Protein AF-A0A9D2AYY1-F1 (afdb_monomer_lite)

Foldseek 3Di:
DDLVVQLVVLVVCLVVQLVVLCVVPVDNVSSNVSSVVLSVVCSVCVVVDPVPDDPVVVSD

Radius of gyration: 11.61 Å; chains: 1; bounding box: 25×16×32 Å

pLDDT: mean 93.26, std 4.76, range [79.75, 98.12]

InterPro domains:
  IPR007627 RNA polymerase sigma-70 region 2 [PF04542] (15-60)
  IPR013325 RNA polymerase sigma factor, region 2 [SSF88946] (6-60)

Structure (mmCIF, N/CA/C/O backbone):
data_AF-A0A9D2AYY1-F1
#
_entry.id   AF-A0A9D2AYY1-F1
#
loop_
_atom_site.group_PDB
_atom_site.id
_atom_site.type_symbol
_atom_site.label_atom_id
_atom_site.label_alt_id
_atom_site.label_comp_id
_atom_site.label_asym_id
_atom_site.label_entity_id
_atom_site.label_seq_id
_atom_site.pdbx_PDB_ins_code
_atom_site.Cartn_x
_atom_site.Cartn_y
_atom_site.Cartn_z
_atom_site.occupancy
_atom_site.B_iso_or_equiv
_atom_site.auth_seq_id
_atom_site.auth_comp_id
_atom_site.auth_asym_id
_atom_site.auth_atom_id
_atom_site.pdbx_PDB_model_num
ATOM 1 N N . MET A 1 1 ? 8.055 3.218 -16.398 1.00 83.38 1 MET A N 1
ATOM 2 C CA . MET A 1 1 ? 8.384 3.560 -14.998 1.00 83.38 1 MET A CA 1
ATOM 3 C C . MET A 1 1 ? 9.510 2.645 -14.555 1.00 83.38 1 MET A C 1
ATOM 5 O O . MET A 1 1 ? 9.425 1.453 -14.815 1.00 83.38 1 MET A O 1
ATOM 9 N N . THR A 1 2 ? 10.578 3.172 -13.967 1.00 92.31 2 THR A N 1
ATOM 10 C CA . THR A 1 2 ? 11.636 2.348 -13.359 1.00 92.31 2 THR A CA 1
ATOM 11 C C . THR A 1 2 ? 11.179 1.814 -12.001 1.00 92.31 2 THR A C 1
ATOM 13 O O . THR A 1 2 ? 10.298 2.396 -11.370 1.00 92.31 2 THR A O 1
ATOM 16 N N . ILE A 1 3 ? 11.811 0.749 -11.497 1.00 91.19 3 ILE A N 1
ATOM 17 C CA . ILE A 1 3 ? 11.508 0.231 -10.152 1.00 91.19 3 ILE A CA 1
ATOM 18 C C . ILE A 1 3 ? 11.700 1.304 -9.065 1.00 91.19 3 ILE A C 1
ATOM 20 O O . ILE A 1 3 ? 10.919 1.397 -8.127 1.00 91.19 3 ILE A O 1
ATOM 24 N N . LYS A 1 4 ? 12.688 2.194 -9.222 1.00 93.50 4 LYS A N 1
ATOM 25 C CA . LYS A 1 4 ? 12.934 3.297 -8.282 1.00 93.50 4 LYS A CA 1
ATOM 26 C C . LYS A 1 4 ? 11.804 4.331 -8.297 1.00 93.50 4 LYS A C 1
ATOM 28 O O . LYS A 1 4 ? 11.379 4.794 -7.242 1.00 93.50 4 LYS A O 1
ATOM 33 N N . GLU A 1 5 ? 11.319 4.695 -9.483 1.00 92.38 5 GLU A N 1
ATOM 34 C CA . GLU A 1 5 ? 10.171 5.599 -9.632 1.00 92.38 5 GLU A CA 1
ATOM 35 C C . GLU A 1 5 ? 8.902 4.989 -9.041 1.00 92.38 5 GLU A C 1
ATOM 37 O O . GLU A 1 5 ? 8.161 5.682 -8.345 1.00 92.38 5 GLU A O 1
ATOM 42 N N . PHE A 1 6 ? 8.691 3.692 -9.266 1.00 93.12 6 PHE A N 1
ATOM 43 C CA . PHE A 1 6 ? 7.567 2.955 -8.705 1.00 93.12 6 PHE A CA 1
ATOM 44 C C . PHE A 1 6 ? 7.613 2.924 -7.180 1.00 93.12 6 PHE A C 1
ATOM 46 O O . PHE A 1 6 ? 6.640 3.314 -6.540 1.00 93.12 6 PHE A O 1
ATOM 53 N N . ASN A 1 7 ? 8.760 2.580 -6.589 1.00 93.50 7 ASN A N 1
ATOM 54 C CA . ASN A 1 7 ? 8.935 2.573 -5.135 1.00 93.50 7 ASN A CA 1
ATOM 55 C C . ASN A 1 7 ? 8.613 3.946 -4.534 1.00 93.50 7 ASN A C 1
ATOM 57 O O . ASN A 1 7 ? 7.865 4.045 -3.566 1.00 93.50 7 ASN A O 1
ATOM 61 N N . ASN A 1 8 ? 9.112 5.020 -5.150 1.00 95.06 8 ASN A N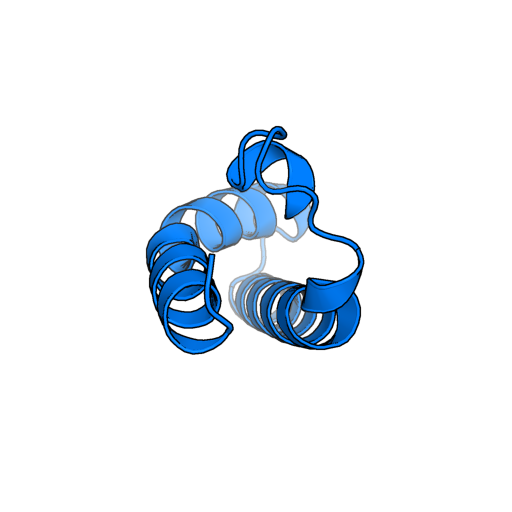 1
ATOM 62 C CA . ASN A 1 8 ? 8.807 6.381 -4.715 1.00 95.06 8 ASN A CA 1
ATOM 63 C C . ASN A 1 8 ? 7.314 6.716 -4.837 1.00 95.06 8 ASN A C 1
ATOM 65 O O . ASN A 1 8 ? 6.778 7.445 -4.002 1.00 95.06 8 ASN A O 1
ATOM 69 N N . ALA A 1 9 ? 6.639 6.220 -5.874 1.00 93.94 9 ALA A N 1
ATOM 70 C CA . ALA A 1 9 ? 5.213 6.441 -6.076 1.00 93.94 9 ALA A CA 1
ATOM 71 C C . ALA A 1 9 ? 4.359 5.668 -5.056 1.00 93.94 9 ALA A C 1
ATOM 73 O O . ALA A 1 9 ? 3.415 6.245 -4.514 1.00 93.94 9 ALA A O 1
ATOM 74 N N . VAL A 1 10 ? 4.714 4.414 -4.752 1.00 94.38 10 VAL A N 1
ATOM 75 C CA . VAL A 1 10 ? 4.049 3.573 -3.741 1.00 94.38 10 VAL A CA 1
ATOM 76 C C . VAL A 1 10 ? 4.233 4.154 -2.341 1.00 94.38 10 VAL A C 1
ATOM 78 O O . VAL A 1 10 ? 3.249 4.311 -1.623 1.00 94.38 10 VAL A O 1
ATOM 81 N N . SER A 1 11 ? 5.446 4.577 -1.972 1.00 94.44 11 SER A N 1
ATOM 82 C CA . SER A 1 11 ? 5.712 5.192 -0.661 1.00 94.44 11 SER A CA 1
ATOM 83 C C . SER A 1 11 ? 4.873 6.450 -0.407 1.00 94.44 11 SER A C 1
ATOM 85 O O . SER A 1 11 ? 4.526 6.748 0.732 1.00 94.44 11 SER A O 1
ATOM 87 N N . LYS A 1 12 ? 4.480 7.179 -1.459 1.00 95.88 12 LYS A N 1
ATOM 88 C CA . LYS A 1 12 ? 3.581 8.341 -1.339 1.00 95.88 12 LYS A CA 1
ATOM 89 C C . LYS A 1 12 ? 2.118 7.967 -1.073 1.00 95.88 12 LYS A C 1
ATOM 91 O O . LYS A 1 12 ? 1.336 8.850 -0.740 1.00 95.88 12 LYS A O 1
ATOM 96 N N . GLN A 1 13 ? 1.731 6.699 -1.226 1.00 95.56 13 GLN A N 1
ATOM 97 C CA . GLN A 1 13 ? 0.365 6.233 -0.966 1.00 95.56 13 GLN A CA 1
ATOM 98 C C . GLN A 1 13 ? 0.162 5.717 0.463 1.00 95.56 13 GLN A C 1
ATOM 100 O O . GLN A 1 13 ? -0.962 5.358 0.796 1.00 95.56 13 GLN A O 1
ATOM 105 N N . VAL A 1 14 ? 1.190 5.715 1.322 1.00 95.69 14 VAL A N 1
ATOM 106 C CA . VAL A 1 14 ? 1.102 5.194 2.702 1.00 95.69 14 VAL A CA 1
ATOM 107 C C . VAL A 1 14 ? -0.067 5.800 3.476 1.00 95.69 14 VAL A C 1
ATOM 109 O O . VAL A 1 14 ? -0.855 5.057 4.049 1.00 95.69 14 VAL A O 1
ATOM 112 N N . SER A 1 15 ? -0.243 7.124 3.443 1.00 96.06 15 SER A N 1
ATOM 113 C CA . SER A 1 15 ? -1.357 7.783 4.140 1.00 96.06 15 SER A CA 1
ATOM 114 C C . SER A 1 15 ? -2.722 7.330 3.613 1.00 96.06 15 SER A C 1
ATOM 116 O O . SER A 1 15 ? -3.613 7.031 4.400 1.00 96.06 15 SER A O 1
ATOM 118 N N . PHE A 1 16 ? -2.867 7.199 2.290 1.00 95.62 16 PHE A N 1
ATOM 119 C CA . PHE A 1 16 ? -4.100 6.711 1.666 1.00 95.62 16 PHE A CA 1
ATOM 120 C C . PHE A 1 16 ? -4.396 5.254 2.046 1.00 95.62 16 PHE A C 1
ATOM 122 O O . PHE A 1 16 ? -5.527 4.922 2.401 1.00 95.62 16 PHE A O 1
ATOM 129 N N . LEU A 1 17 ? -3.383 4.387 1.990 1.00 96.31 17 LEU A N 1
ATOM 130 C CA . LEU A 1 17 ? -3.519 2.984 2.373 1.00 96.31 17 LEU A CA 1
ATOM 131 C C . LEU A 1 17 ? -3.870 2.853 3.851 1.00 96.31 17 LEU A C 1
ATOM 133 O O . LEU A 1 17 ? -4.740 2.062 4.191 1.00 96.31 17 LEU A O 1
ATOM 137 N N . TYR A 1 18 ? -3.251 3.659 4.712 1.00 97.38 18 TYR A N 1
ATOM 138 C CA . TYR A 1 18 ? -3.526 3.661 6.142 1.00 97.38 18 TYR A CA 1
ATOM 139 C C . TYR A 1 18 ? -4.954 4.123 6.453 1.00 97.38 18 TYR A C 1
ATOM 141 O O . TYR A 1 18 ? -5.652 3.462 7.215 1.00 97.38 18 TYR A O 1
ATOM 149 N N . GLU A 1 19 ? -5.437 5.196 5.819 1.00 96.69 19 GLU A N 1
ATOM 150 C CA . GLU A 1 19 ? -6.832 5.637 5.957 1.00 96.69 19 GLU A CA 1
ATOM 151 C C . GLU A 1 19 ? -7.816 4.533 5.554 1.00 96.69 19 GLU A C 1
ATOM 153 O O . GLU A 1 19 ? -8.795 4.282 6.258 1.00 96.69 19 GLU A O 1
ATOM 158 N N . LYS A 1 20 ? -7.549 3.830 4.446 1.00 96.19 20 LYS A N 1
ATOM 159 C CA . LYS A 1 20 ? -8.368 2.688 4.026 1.00 96.19 20 LYS A CA 1
ATOM 160 C C . LYS A 1 20 ? -8.266 1.531 5.009 1.00 96.19 20 LYS A C 1
ATOM 162 O O . LYS A 1 20 ? -9.301 1.036 5.441 1.00 96.19 20 LYS A O 1
ATOM 167 N N . ALA A 1 21 ? -7.061 1.137 5.401 1.00 97.00 21 ALA A N 1
ATOM 168 C CA . ALA A 1 21 ? -6.826 0.044 6.334 1.00 97.00 21 ALA A CA 1
ATOM 169 C C . ALA A 1 21 ? -7.529 0.284 7.678 1.00 97.00 21 ALA A C 1
ATOM 171 O O . ALA A 1 21 ? -8.217 -0.605 8.167 1.00 97.00 21 ALA A O 1
ATOM 172 N N . MET A 1 22 ? -7.481 1.509 8.208 1.00 98.12 22 MET A N 1
ATOM 173 C CA . MET A 1 22 ? -8.194 1.891 9.431 1.00 98.12 22 MET A CA 1
ATOM 174 C C . MET A 1 22 ? -9.715 1.738 9.321 1.00 98.12 22 MET A C 1
ATOM 176 O O . MET A 1 22 ? -10.357 1.349 10.297 1.00 98.12 22 MET A O 1
ATOM 180 N N . LEU A 1 23 ? -10.308 2.004 8.150 1.00 96.69 23 LEU A N 1
ATOM 181 C CA . LEU A 1 23 ? -11.741 1.771 7.923 1.00 96.69 23 LEU A CA 1
ATOM 182 C C . LEU A 1 23 ? -12.095 0.275 7.946 1.00 96.69 23 LEU A C 1
ATOM 184 O O . LEU A 1 23 ? -13.203 -0.074 8.359 1.00 96.69 23 LEU A O 1
ATOM 188 N N . TYR A 1 24 ? -11.170 -0.594 7.527 1.00 95.19 24 TYR A N 1
ATOM 189 C CA . TYR A 1 24 ? -11.354 -2.048 7.507 1.00 95.19 24 TYR A CA 1
ATOM 190 C C . TYR A 1 24 ? -11.121 -2.700 8.866 1.00 95.19 24 TYR A C 1
ATOM 192 O O . TYR A 1 24 ? -11.961 -3.470 9.325 1.00 95.19 24 TYR A O 1
ATOM 200 N N . THR A 1 25 ? -9.990 -2.407 9.503 1.00 97.25 25 THR A N 1
ATOM 201 C CA . THR A 1 25 ? -9.554 -3.108 10.716 1.00 97.25 25 THR A CA 1
ATOM 202 C C . THR A 1 25 ? -10.130 -2.487 11.980 1.00 97.25 25 THR A C 1
ATOM 204 O O . THR A 1 25 ? -10.334 -3.181 12.971 1.00 97.25 25 THR A O 1
ATOM 207 N N . LYS A 1 26 ? -10.388 -1.168 11.964 1.00 96.75 26 LYS A N 1
ATOM 208 C CA . LYS A 1 26 ? -10.721 -0.365 13.155 1.00 96.75 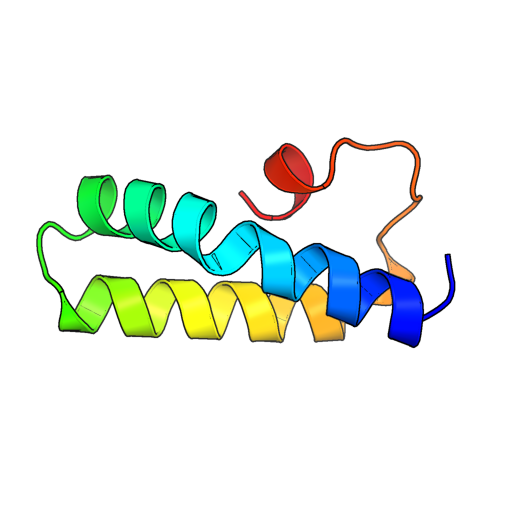26 LYS A CA 1
ATOM 209 C C . LYS A 1 26 ? -9.697 -0.528 14.292 1.00 96.75 26 LYS A C 1
ATOM 211 O O . LYS A 1 26 ? -10.012 -0.279 15.453 1.00 96.75 26 LYS A O 1
ATOM 216 N N . ASN A 1 27 ? -8.473 -0.925 13.949 1.00 98.00 27 ASN A N 1
ATOM 217 C CA . ASN A 1 27 ? -7.365 -1.178 14.858 1.00 98.00 27 ASN A CA 1
A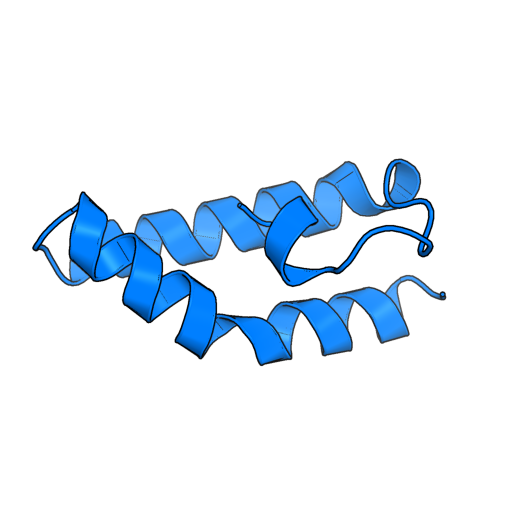TOM 218 C C . ASN A 1 27 ? -6.080 -0.620 14.239 1.00 98.00 27 ASN A C 1
ATOM 220 O O . ASN A 1 27 ? -5.776 -0.891 13.078 1.00 98.00 27 ASN A O 1
ATOM 224 N N . HIS A 1 28 ? -5.334 0.157 15.027 1.00 97.31 28 HIS A N 1
ATOM 225 C CA . HIS A 1 28 ? -4.112 0.811 14.570 1.00 97.31 28 HIS A CA 1
ATOM 226 C C . HIS A 1 28 ? -3.024 -0.179 14.142 1.00 97.31 28 HIS A C 1
ATOM 228 O O . HIS A 1 28 ? -2.450 -0.013 13.070 1.00 97.31 28 HIS A O 1
ATOM 234 N N . GLN A 1 29 ? -2.761 -1.206 14.954 1.00 98.06 29 GLN A N 1
ATOM 235 C CA . GLN A 1 29 ? -1.708 -2.180 14.680 1.00 98.06 29 GLN A CA 1
ATOM 236 C C . GLN A 1 29 ? -2.040 -2.993 13.429 1.00 98.06 29 GLN A C 1
ATOM 238 O O . GLN A 1 29 ? -1.246 -3.028 12.495 1.00 98.06 29 GLN A O 1
ATOM 243 N N . ASP A 1 30 ? -3.260 -3.527 13.355 1.00 97.94 30 ASP A N 1
ATOM 244 C CA . ASP A 1 30 ? -3.700 -4.302 12.191 1.00 97.94 30 ASP A CA 1
ATOM 245 C C . ASP A 1 30 ? -3.700 -3.449 10.910 1.00 97.94 30 ASP A C 1
ATOM 247 O O . ASP A 1 30 ? -3.428 -3.946 9.818 1.00 97.94 30 ASP A O 1
ATOM 251 N N . ALA A 1 31 ? -4.001 -2.147 11.021 1.00 98.06 3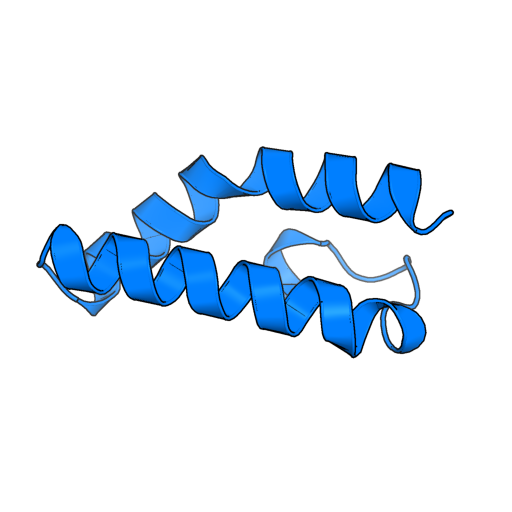1 ALA A N 1
ATOM 252 C CA . ALA A 1 31 ? -3.945 -1.238 9.881 1.00 98.06 31 ALA A CA 1
ATOM 253 C C . ALA A 1 31 ? -2.508 -1.016 9.391 1.00 98.06 31 ALA A C 1
ATOM 255 O O . ALA A 1 31 ? -2.281 -0.987 8.182 1.00 98.06 31 ALA A O 1
ATOM 256 N N . LEU A 1 32 ? -1.542 -0.863 10.302 1.00 97.81 32 LEU A N 1
ATOM 257 C CA . LEU A 1 32 ? -0.127 -0.743 9.946 1.00 97.81 32 LEU A CA 1
ATOM 258 C C . LEU A 1 32 ? 0.387 -2.015 9.267 1.00 97.81 32 LEU A C 1
ATOM 260 O O . LEU A 1 32 ? 1.027 -1.920 8.217 1.00 97.81 32 LEU A O 1
ATOM 264 N N . ASP A 1 33 ? 0.045 -3.180 9.816 1.00 98.06 33 ASP A N 1
ATOM 265 C CA . ASP A 1 33 ? 0.442 -4.477 9.267 1.00 98.06 33 ASP A CA 1
ATOM 266 C C . ASP A 1 33 ? -0.134 -4.661 7.852 1.00 98.06 33 ASP A C 1
ATOM 268 O O . ASP A 1 33 ? 0.586 -4.999 6.910 1.00 98.06 33 ASP A O 1
ATOM 272 N N . LEU A 1 34 ? -1.412 -4.318 7.651 1.00 97.31 34 LEU A N 1
ATOM 273 C CA . LEU A 1 34 ? -2.056 -4.382 6.337 1.00 97.31 34 LEU A CA 1
ATOM 274 C C . LEU A 1 34 ? -1.414 -3.432 5.312 1.00 97.31 34 LEU A C 1
ATOM 276 O O . LEU A 1 34 ? -1.241 -3.799 4.143 1.00 97.31 34 LEU A O 1
ATOM 280 N N . VAL A 1 35 ? -1.051 -2.212 5.720 1.00 97.44 35 VAL A N 1
ATOM 281 C CA . VAL A 1 35 ? -0.335 -1.258 4.855 1.00 97.44 35 VAL A CA 1
ATOM 282 C C . VAL A 1 35 ? 1.021 -1.827 4.450 1.00 97.44 35 VAL A C 1
ATOM 284 O O . VAL A 1 35 ? 1.372 -1.782 3.266 1.00 97.44 35 VAL A O 1
ATOM 287 N N . GLN A 1 36 ? 1.763 -2.391 5.404 1.00 96.00 36 GLN A N 1
ATOM 288 C CA . GLN A 1 36 ? 3.068 -2.989 5.149 1.00 96.00 36 GLN A CA 1
ATOM 289 C C . GLN A 1 36 ? 2.963 -4.159 4.165 1.00 96.00 36 GLN A C 1
ATOM 291 O O . GLN A 1 36 ? 3.681 -4.179 3.163 1.00 96.00 36 GLN A O 1
ATOM 296 N N . ASP A 1 37 ? 2.028 -5.083 4.386 1.00 96.88 37 ASP A N 1
ATOM 297 C CA . ASP A 1 37 ? 1.768 -6.217 3.494 1.00 96.88 37 ASP A CA 1
ATOM 298 C C . ASP A 1 37 ? 1.401 -5.772 2.080 1.00 96.88 37 ASP A C 1
ATOM 300 O O . ASP A 1 37 ? 1.885 -6.333 1.092 1.00 96.88 37 ASP A O 1
ATOM 304 N N . THR A 1 38 ? 0.569 -4.737 1.970 1.00 96.31 38 THR A N 1
ATOM 305 C CA . THR A 1 38 ? 0.162 -4.170 0.679 1.00 96.31 38 THR A CA 1
ATOM 306 C C . THR A 1 38 ? 1.363 -3.589 -0.058 1.00 96.31 38 THR A C 1
ATOM 308 O O . THR A 1 38 ? 1.567 -3.874 -1.241 1.00 96.31 38 THR A O 1
ATOM 311 N N . MET A 1 39 ? 2.217 -2.835 0.639 1.00 94.88 39 MET A N 1
ATOM 312 C CA . MET A 1 39 ? 3.452 -2.314 0.058 1.00 94.88 39 MET A CA 1
ATOM 313 C C . MET A 1 39 ? 4.384 -3.443 -0.385 1.00 94.88 39 MET A C 1
ATOM 315 O O . MET A 1 39 ? 4.847 -3.429 -1.523 1.00 94.88 39 MET A O 1
ATOM 319 N N . MET A 1 40 ? 4.624 -4.455 0.447 1.00 95.50 40 MET A N 1
ATOM 320 C CA . MET A 1 40 ? 5.495 -5.575 0.074 1.00 95.50 40 MET A CA 1
ATOM 321 C C . MET A 1 40 ? 4.970 -6.308 -1.166 1.00 95.50 40 MET A C 1
ATOM 323 O O . MET A 1 40 ? 5.712 -6.501 -2.131 1.00 95.50 40 MET A O 1
ATOM 327 N N . LYS A 1 41 ? 3.668 -6.618 -1.201 1.00 95.31 41 LYS A N 1
ATOM 328 C CA . LYS A 1 41 ? 3.021 -7.254 -2.359 1.00 95.31 41 LYS A CA 1
ATOM 329 C C . LYS A 1 41 ? 3.106 -6.387 -3.612 1.00 95.31 41 LYS A C 1
ATOM 331 O O . LYS A 1 41 ? 3.373 -6.921 -4.687 1.00 95.31 41 LYS A O 1
ATOM 336 N N . SER A 1 42 ? 2.920 -5.074 -3.489 1.00 93.25 42 SER A N 1
ATOM 337 C CA . SER A 1 42 ? 3.015 -4.139 -4.617 1.00 93.25 42 SER A CA 1
ATOM 338 C C . SER A 1 42 ? 4.401 -4.160 -5.265 1.00 93.25 42 SER A C 1
ATOM 340 O O . SER A 1 42 ? 4.517 -4.218 -6.487 1.00 93.25 42 SER A O 1
ATOM 342 N N . LEU A 1 43 ? 5.454 -4.199 -4.446 1.00 92.06 43 LEU A N 1
ATOM 343 C CA . LEU A 1 43 ? 6.843 -4.221 -4.895 1.00 92.06 43 LEU A CA 1
ATOM 344 C C . LEU A 1 43 ? 7.186 -5.544 -5.582 1.00 92.06 43 LEU A C 1
ATOM 346 O O . LEU A 1 43 ? 7.759 -5.542 -6.671 1.00 92.06 43 LEU A O 1
ATOM 350 N N . SER A 1 44 ? 6.777 -6.674 -5.000 1.00 93.75 44 SER A N 1
ATOM 351 C CA . SER A 1 44 ? 6.969 -7.995 -5.613 1.00 93.75 44 SER A CA 1
ATOM 352 C C . SER A 1 44 ? 6.218 -8.144 -6.942 1.00 93.75 44 SER A C 1
ATOM 354 O O . SER A 1 44 ? 6.698 -8.818 -7.854 1.00 93.75 44 SER A O 1
ATOM 356 N N . ASN A 1 45 ? 5.069 -7.477 -7.087 1.00 93.81 45 ASN A N 1
ATOM 357 C CA . ASN A 1 45 ? 4.237 -7.513 -8.292 1.00 93.81 45 ASN A CA 1
ATOM 358 C C . ASN A 1 45 ? 4.497 -6.358 -9.267 1.00 93.81 45 ASN A C 1
ATOM 360 O O . ASN A 1 45 ? 3.730 -6.187 -10.212 1.00 93.81 45 ASN A O 1
ATOM 364 N N . PHE A 1 46 ? 5.575 -5.588 -9.092 1.00 91.56 46 PHE A N 1
ATOM 365 C CA . PHE A 1 46 ? 5.889 -4.445 -9.955 1.00 91.56 46 PHE A CA 1
ATOM 366 C C . PHE A 1 46 ? 5.909 -4.799 -11.452 1.00 91.56 46 PHE A C 1
ATOM 368 O O . PHE A 1 46 ? 5.451 -4.017 -12.278 1.00 91.56 46 PHE A O 1
ATOM 375 N N . HIS A 1 47 ? 6.377 -5.996 -11.810 1.00 91.94 47 HIS A N 1
ATOM 376 C CA . HIS A 1 47 ? 6.412 -6.465 -13.199 1.00 91.94 47 HIS A CA 1
ATOM 377 C C . HIS A 1 47 ? 5.022 -6.565 -13.859 1.00 91.94 47 HIS A C 1
ATOM 379 O O . HIS A 1 47 ? 4.931 -6.522 -15.082 1.00 91.94 47 HIS A O 1
ATOM 385 N N . ASN A 1 48 ? 3.952 -6.659 -13.063 1.00 90.75 48 ASN A N 1
ATOM 386 C CA . ASN A 1 48 ? 2.562 -6.691 -13.525 1.00 90.75 48 ASN A CA 1
ATOM 387 C C . ASN A 1 48 ? 1.921 -5.297 -13.593 1.00 90.75 48 ASN A C 1
ATOM 389 O O . ASN A 1 48 ? 0.757 -5.166 -13.973 1.00 90.75 48 ASN A O 1
ATOM 393 N N . TYR A 1 49 ? 2.643 -4.250 -13.189 1.00 89.62 49 TYR A N 1
ATOM 394 C CA . TYR A 1 49 ? 2.155 -2.883 -13.259 1.00 89.62 49 T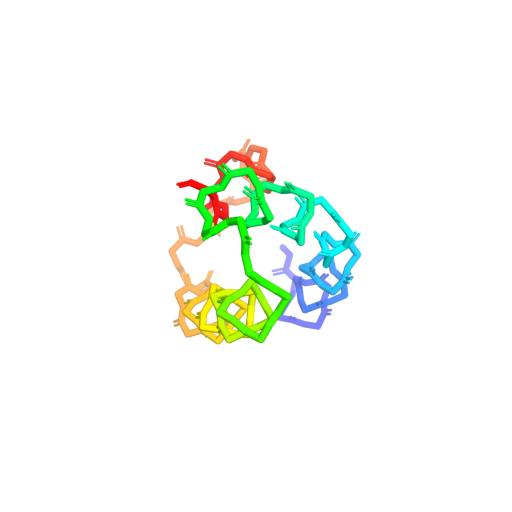YR A CA 1
ATOM 395 C C . TYR A 1 49 ? 2.405 -2.303 -14.656 1.00 89.62 49 TYR A C 1
ATOM 397 O O . TYR A 1 49 ? 3.530 -1.965 -15.022 1.00 89.62 49 TYR A O 1
ATOM 405 N N . ASP A 1 50 ? 1.329 -2.161 -15.431 1.00 83.62 50 ASP A N 1
ATOM 406 C CA . ASP A 1 50 ? 1.360 -1.649 -16.808 1.00 83.62 50 ASP A CA 1
ATOM 407 C C . ASP A 1 50 ? 1.558 -0.121 -16.909 1.00 83.62 50 ASP A C 1
ATOM 409 O O . ASP A 1 50 ? 1.794 0.407 -17.994 1.00 83.62 50 ASP A O 1
ATOM 413 N N . GLY A 1 51 ? 1.482 0.609 -15.790 1.00 82.06 51 GLY A N 1
ATOM 414 C CA . GLY A 1 51 ? 1.620 2.069 -15.747 1.00 82.06 51 GLY A CA 1
ATOM 415 C C . GLY A 1 51 ? 0.433 2.857 -16.308 1.00 82.06 51 GLY A C 1
ATOM 416 O O . GLY A 1 51 ? 0.395 4.076 -16.139 1.00 82.06 51 GLY A O 1
ATOM 417 N N . CYS A 1 52 ? -0.538 2.192 -16.934 1.00 79.75 52 CYS A N 1
ATOM 418 C CA . CYS A 1 52 ? -1.754 2.803 -17.467 1.00 79.75 52 CYS A CA 1
ATOM 419 C C . CYS A 1 52 ? -2.847 2.902 -16.399 1.00 79.75 52 CYS A C 1
ATOM 421 O O . CYS A 1 52 ? -3.683 3.807 -16.442 1.00 79.75 52 CYS A O 1
ATOM 423 N N . ARG A 1 53 ? -2.852 1.982 -15.429 1.00 81.00 53 ARG A N 1
ATOM 424 C CA . ARG A 1 53 ? -3.831 1.977 -14.338 1.00 81.00 53 ARG A CA 1
ATOM 425 C C . ARG A 1 53 ? -3.463 2.993 -13.251 1.00 81.00 53 ARG A C 1
ATOM 427 O O . ARG A 1 53 ? -2.297 3.174 -12.914 1.00 81.00 53 ARG A O 1
ATOM 434 N N . ASN A 1 54 ? -4.468 3.646 -12.660 1.00 89.31 54 ASN A N 1
ATOM 435 C CA . ASN A 1 54 ? -4.248 4.527 -11.511 1.00 89.31 54 ASN A CA 1
ATOM 436 C C . ASN A 1 54 ? -3.628 3.730 -10.352 1.00 89.31 54 ASN A C 1
ATOM 438 O O . ASN A 1 54 ? -4.217 2.747 -9.904 1.00 89.31 54 ASN A O 1
ATOM 442 N N . LEU A 1 55 ? -2.485 4.191 -9.835 1.00 88.50 55 LEU A N 1
ATOM 443 C CA . LEU A 1 55 ? -1.736 3.488 -8.792 1.00 88.50 55 LEU A CA 1
ATOM 444 C C . LEU A 1 55 ? -2.578 3.182 -7.542 1.00 88.50 55 LEU A C 1
ATOM 446 O O . LEU A 1 55 ? -2.461 2.098 -6.984 1.00 88.50 55 LEU A O 1
ATOM 450 N N . ARG A 1 56 ? -3.473 4.086 -7.121 1.00 88.94 56 ARG A N 1
ATOM 451 C CA . ARG A 1 56 ? -4.347 3.848 -5.958 1.00 88.94 56 ARG A CA 1
ATOM 452 C C . ARG A 1 56 ? -5.314 2.694 -6.187 1.00 88.94 56 ARG A C 1
ATOM 454 O O . ARG A 1 56 ? -5.523 1.912 -5.274 1.00 88.94 56 ARG A O 1
ATOM 461 N N . GLY A 1 57 ? -5.879 2.594 -7.389 1.00 88.25 57 GLY A N 1
ATOM 462 C CA . GLY A 1 57 ? -6.790 1.507 -7.760 1.00 88.25 57 GLY A CA 1
ATOM 463 C C . GLY A 1 57 ? -6.084 0.204 -8.134 1.00 88.25 57 GLY A C 1
ATOM 464 O O . GLY A 1 57 ? -6.749 -0.770 -8.450 1.00 88.25 57 GLY A O 1
ATOM 465 N N . TRP A 1 58 ? -4.753 0.197 -8.174 1.00 91.31 58 TRP A N 1
ATOM 466 C CA . 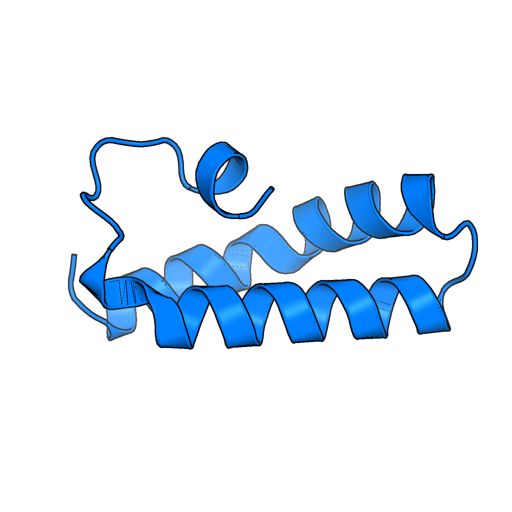TRP A 1 58 ? -3.962 -1.021 -8.338 1.00 91.31 58 TRP A CA 1
ATOM 467 C C . TRP A 1 58 ? -3.445 -1.549 -6.991 1.00 91.31 58 TRP A C 1
ATOM 469 O O . TRP A 1 58 ? -3.259 -2.750 -6.839 1.00 91.31 58 TRP A O 1
ATOM 479 N N . LEU A 1 59 ? -3.223 -0.662 -6.013 1.00 87.25 59 LEU A N 1
ATOM 480 C CA . LEU A 1 59 ? -2.820 -1.024 -4.648 1.00 87.25 59 LEU A CA 1
ATOM 481 C C . LEU A 1 59 ? -3.979 -1.505 -3.760 1.00 87.25 59 LEU A C 1
ATOM 483 O O . LEU A 1 59 ? -3.720 -2.066 -2.699 1.00 87.25 59 LEU A O 1
ATOM 487 N N . TYR A 1 60 ? -5.220 -1.236 -4.158 1.00 80.44 60 TYR A N 1
ATOM 488 C CA . TYR A 1 60 ? -6.447 -1.627 -3.468 1.00 80.44 60 TYR A CA 1
ATOM 489 C C . TYR A 1 60 ? -7.208 -2.637 -4.323 1.00 80.44 60 TYR A C 1
ATOM 491 O O . TYR A 1 60 ? -7.648 -3.664 -3.765 1.00 80.44 60 TYR A O 1
#

Secondary structure (DSSP, 8-state):
--HHHHHHHHHTTHHHHHHHHHHHH-SHHHHHHHHHHHHHHHHHTGGG--SSS-HHHHH-

Sequence (60 aa):
MTIKEFNNAVSKQVSFLYEKAMLYTKNHQDALDLVQDTMMKSLSNFHNYDGCRNLRGWLY

Organism: NCBI:txid2838759